Protein AF-A0A1V2T9T1-F1 (afdb_monomer_lite)

Structure (mmCIF, N/CA/C/O backbone):
data_AF-A0A1V2T9T1-F1
#
_entry.id   AF-A0A1V2T9T1-F1
#
loop_
_atom_site.group_PDB
_atom_site.id
_atom_site.type_symbol
_atom_site.label_atom_id
_atom_site.label_alt_id
_atom_site.label_comp_id
_atom_site.label_asym_id
_atom_site.label_entity_id
_atom_site.label_seq_id
_atom_site.pdbx_PDB_ins_code
_atom_site.Cartn_x
_atom_site.Cartn_y
_atom_site.Cartn_z
_atom_site.occupancy
_atom_site.B_iso_or_equiv
_atom_site.auth_seq_id
_atom_site.auth_comp_id
_atom_site.auth_asym_id
_atom_site.auth_atom_id
_atom_site.pdbx_PDB_model_num
ATOM 1 N N . MET A 1 1 ? 7.819 -4.353 4.723 1.00 85.62 1 MET A N 1
ATOM 2 C CA . MET A 1 1 ? 8.877 -4.853 3.808 1.00 85.62 1 MET A CA 1
ATOM 3 C C . MET A 1 1 ? 9.637 -3.662 3.231 1.00 85.62 1 MET A C 1
ATOM 5 O O . MET A 1 1 ? 9.157 -2.545 3.386 1.00 85.62 1 MET A O 1
ATOM 9 N N . THR A 1 2 ? 10.824 -3.853 2.648 1.00 95.94 2 THR A N 1
ATOM 10 C CA . THR A 1 2 ? 11.460 -2.810 1.813 1.00 95.94 2 THR A CA 1
ATOM 11 C C . THR A 1 2 ? 10.810 -2.791 0.428 1.00 95.94 2 THR A C 1
ATOM 13 O O . THR A 1 2 ? 10.180 -3.780 0.053 1.00 95.94 2 THR A O 1
ATOM 16 N N . GLY A 1 3 ? 10.983 -1.709 -0.339 1.00 96.81 3 GLY A N 1
ATOM 17 C CA . GLY A 1 3 ? 10.467 -1.633 -1.713 1.00 96.81 3 GLY A CA 1
ATOM 18 C C . GLY A 1 3 ? 10.992 -2.761 -2.603 1.00 96.81 3 GLY A C 1
ATOM 19 O O . GLY A 1 3 ? 10.217 -3.396 -3.307 1.00 96.81 3 GLY A O 1
ATOM 20 N N . ASP A 1 4 ? 12.278 -3.104 -2.490 1.00 98.06 4 ASP A N 1
ATOM 21 C CA . ASP A 1 4 ? 12.868 -4.205 -3.264 1.00 98.06 4 ASP A CA 1
ATOM 22 C C . ASP A 1 4 ? 12.274 -5.565 -2.900 1.00 98.06 4 ASP A C 1
ATOM 24 O O . ASP A 1 4 ? 12.002 -6.375 -3.780 1.00 98.06 4 ASP A O 1
ATOM 28 N N . ALA A 1 5 ? 12.006 -5.809 -1.613 1.00 97.88 5 ALA A N 1
ATOM 29 C CA . ALA A 1 5 ? 11.354 -7.041 -1.183 1.00 97.88 5 ALA A CA 1
ATOM 30 C C . ALA A 1 5 ? 9.903 -7.126 -1.685 1.00 97.88 5 ALA A C 1
ATOM 32 O O . ALA A 1 5 ? 9.450 -8.209 -2.053 1.00 97.88 5 ALA A O 1
ATOM 33 N N . VAL A 1 6 ? 9.180 -5.998 -1.723 1.00 97.69 6 VAL A N 1
ATOM 34 C CA . VAL A 1 6 ? 7.827 -5.935 -2.304 1.00 97.69 6 VAL A CA 1
ATOM 35 C C . VAL A 1 6 ? 7.880 -6.243 -3.798 1.00 97.69 6 VAL A C 1
ATOM 37 O O . VAL A 1 6 ? 7.194 -7.158 -4.244 1.00 97.69 6 VAL A O 1
ATOM 40 N N . ARG A 1 7 ? 8.755 -5.573 -4.556 1.00 98.38 7 ARG A N 1
ATOM 41 C CA . ARG A 1 7 ? 8.926 -5.823 -5.996 1.00 98.38 7 ARG A CA 1
ATOM 42 C C . ARG A 1 7 ? 9.332 -7.264 -6.291 1.00 98.38 7 ARG A C 1
ATOM 44 O O . ARG A 1 7 ? 8.733 -7.899 -7.149 1.00 98.38 7 ARG A O 1
ATOM 51 N N . ALA A 1 8 ? 10.280 -7.825 -5.542 1.00 98.50 8 ALA A N 1
ATOM 52 C CA . ALA A 1 8 ? 10.676 -9.226 -5.691 1.00 98.50 8 ALA A CA 1
ATOM 53 C C . ALA A 1 8 ? 9.507 -10.192 -5.430 1.00 98.50 8 ALA A C 1
ATOM 55 O O . ALA A 1 8 ? 9.353 -11.191 -6.135 1.00 98.50 8 ALA A O 1
ATOM 56 N N . THR A 1 9 ? 8.654 -9.874 -4.452 1.00 98.25 9 THR A N 1
ATOM 57 C CA . THR A 1 9 ? 7.439 -10.649 -4.170 1.00 98.25 9 THR A CA 1
ATOM 58 C C . THR A 1 9 ? 6.450 -10.554 -5.330 1.00 98.25 9 THR A C 1
ATOM 60 O O . THR A 1 9 ? 5.931 -11.578 -5.765 1.00 98.25 9 THR A O 1
ATOM 63 N N . LEU A 1 10 ? 6.236 -9.365 -5.895 1.00 98.06 10 LEU A N 1
ATOM 64 C CA . LEU A 1 10 ? 5.356 -9.185 -7.053 1.00 98.06 10 LEU A CA 1
ATOM 65 C C . LEU A 1 10 ? 5.890 -9.887 -8.309 1.00 98.06 10 LEU A C 1
ATOM 67 O O . LEU A 1 10 ? 5.118 -10.539 -9.003 1.00 98.06 10 LEU A O 1
ATOM 71 N N . VAL A 1 11 ? 7.206 -9.871 -8.555 1.00 98.31 11 VAL A N 1
ATOM 72 C CA . VAL A 1 11 ? 7.843 -10.668 -9.625 1.00 98.31 11 VAL A CA 1
ATOM 73 C C . VAL A 1 11 ? 7.580 -12.163 -9.440 1.00 98.31 11 VAL A C 1
ATOM 75 O O . VAL A 1 11 ? 7.331 -12.882 -10.410 1.00 98.31 11 VAL A O 1
ATOM 78 N N . PHE A 1 12 ? 7.639 -12.656 -8.203 1.00 97.75 12 PHE A N 1
ATOM 79 C CA . PHE A 1 12 ? 7.305 -14.045 -7.906 1.00 97.75 12 PHE A CA 1
ATOM 80 C C . PHE A 1 12 ? 5.819 -14.336 -8.175 1.00 97.75 12 PHE A C 1
ATOM 82 O O . PHE A 1 12 ? 5.511 -15.304 -8.870 1.00 97.75 12 PHE A O 1
ATOM 89 N N . LEU A 1 13 ? 4.915 -13.476 -7.697 1.00 96.88 13 LEU A N 1
ATOM 90 C CA . LEU A 1 13 ? 3.463 -13.618 -7.863 1.00 96.88 13 LEU A CA 1
ATOM 91 C C . LEU A 1 13 ? 2.987 -13.419 -9.311 1.00 96.88 13 LEU A C 1
ATOM 93 O O . LEU A 1 13 ? 1.959 -13.970 -9.696 1.00 96.88 13 LEU A O 1
ATOM 97 N N . ALA A 1 14 ? 3.738 -12.705 -10.151 1.00 95.19 14 ALA A N 1
ATOM 98 C CA . ALA A 1 14 ? 3.427 -12.528 -11.572 1.00 95.19 14 ALA A CA 1
ATOM 99 C C . ALA A 1 14 ? 3.395 -13.858 -12.356 1.00 95.19 14 ALA A C 1
ATOM 101 O O . ALA A 1 14 ? 2.812 -13.930 -13.444 1.00 95.19 14 ALA A O 1
ATOM 102 N N . LYS A 1 15 ? 3.998 -14.917 -11.795 1.00 94.94 15 LYS A N 1
ATOM 103 C CA . LYS A 1 15 ? 4.003 -16.283 -12.341 1.00 94.94 15 LYS A CA 1
ATOM 104 C C . LYS A 1 15 ? 2.709 -17.055 -12.073 1.00 94.94 15 LYS A C 1
ATOM 106 O O . LYS A 1 15 ? 2.552 -18.147 -12.615 1.00 94.94 15 LYS A O 1
ATOM 111 N N . SER A 1 16 ? 1.808 -16.526 -11.246 1.00 95.44 16 SER A N 1
ATOM 112 C CA . SER A 1 16 ? 0.515 -17.151 -10.971 1.00 95.44 16 SER A CA 1
ATOM 113 C C . SER A 1 16 ? -0.329 -17.278 -12.248 1.00 95.44 16 SER A C 1
ATOM 115 O O . SER A 1 16 ? -0.211 -16.433 -13.145 1.00 95.44 16 SER A O 1
ATOM 117 N N . PRO A 1 17 ? -1.195 -18.306 -12.356 1.00 94.12 17 PRO A N 1
ATOM 118 C CA . PRO A 1 17 ? -2.105 -18.445 -13.486 1.00 94.12 17 PRO A CA 1
ATOM 119 C C . PRO A 1 17 ? -2.991 -17.205 -13.664 1.00 94.12 17 PRO A C 1
ATOM 121 O O . PRO A 1 17 ? -3.367 -16.571 -12.672 1.00 94.12 17 PRO A O 1
ATOM 124 N N . PRO A 1 18 ? -3.376 -16.849 -14.897 1.00 92.75 18 PRO A N 1
ATOM 125 C CA . PRO A 1 18 ? -4.335 -15.777 -15.095 1.00 92.75 18 PRO A CA 1
ATOM 126 C C . PRO A 1 18 ? -5.677 -16.028 -14.406 1.00 92.75 18 PRO A C 1
ATOM 128 O O . PRO A 1 18 ? -6.135 -17.165 -14.332 1.00 92.75 18 PRO A O 1
ATOM 131 N N . GLY A 1 19 ? -6.303 -14.960 -13.912 1.00 92.38 19 GLY A N 1
ATOM 132 C CA . GLY A 1 19 ? -7.479 -15.041 -13.045 1.00 92.38 19 GLY A CA 1
ATOM 133 C C . GLY A 1 19 ? -7.166 -15.321 -11.574 1.00 92.38 19 GLY A C 1
ATOM 134 O O . GLY A 1 19 ? -8.090 -15.437 -10.782 1.00 92.38 19 GLY A O 1
ATOM 135 N N . SER A 1 20 ? -5.887 -15.436 -11.194 1.00 96.50 20 SER A N 1
ATOM 136 C CA . SER A 1 20 ? -5.504 -15.499 -9.779 1.00 96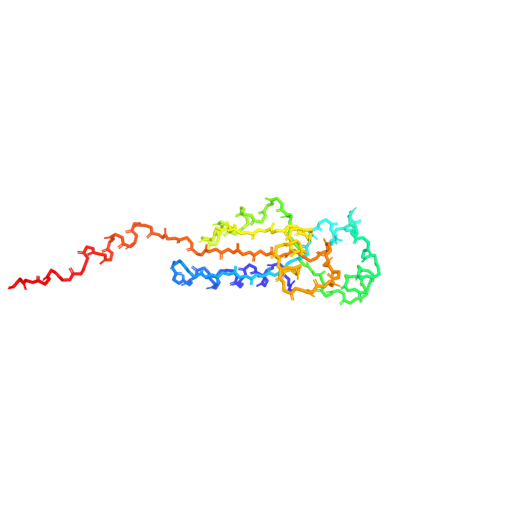.50 20 SER A CA 1
ATOM 137 C C . SER A 1 20 ? -5.725 -14.151 -9.095 1.00 96.50 20 SER A C 1
ATOM 139 O O . SER A 1 20 ? -5.365 -13.112 -9.654 1.00 96.50 20 SER A O 1
ATOM 141 N N . ASP A 1 21 ? -6.228 -14.190 -7.865 1.00 97.50 21 ASP A N 1
ATOM 142 C CA . ASP A 1 21 ? -6.469 -13.010 -7.039 1.00 97.50 21 ASP A CA 1
ATOM 143 C C . ASP A 1 21 ? -5.239 -12.636 -6.196 1.00 97.50 21 ASP A C 1
ATOM 145 O O . ASP A 1 21 ? -4.546 -13.493 -5.640 1.00 97.50 21 ASP A O 1
ATOM 149 N N . LEU A 1 22 ? -4.997 -11.334 -6.060 1.00 97.81 22 LEU A N 1
ATOM 150 C CA . LEU A 1 22 ? -4.065 -10.744 -5.108 1.00 97.81 22 LEU A CA 1
ATOM 151 C C . LEU A 1 22 ? -4.817 -9.733 -4.243 1.00 97.81 22 LEU A C 1
ATOM 153 O O . LEU A 1 22 ? -5.383 -8.769 -4.752 1.00 97.81 22 LEU A O 1
ATOM 157 N N . VAL A 1 23 ? -4.760 -9.921 -2.926 1.00 97.94 23 VAL A N 1
ATOM 158 C CA . VAL A 1 23 ? -5.265 -8.954 -1.948 1.00 97.94 23 VAL A CA 1
ATOM 159 C C . VAL A 1 23 ? -4.138 -8.574 -1.001 1.00 97.94 23 VAL A C 1
ATOM 161 O O . VAL A 1 23 ? -3.459 -9.447 -0.458 1.00 97.94 23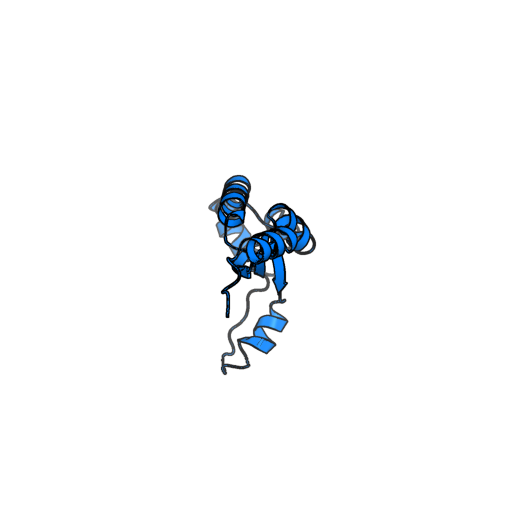 VAL A O 1
ATOM 164 N N . PHE A 1 24 ? -3.927 -7.278 -0.801 1.00 97.62 24 PHE A N 1
ATOM 165 C CA . PHE A 1 24 ? -2.940 -6.771 0.149 1.00 97.62 24 PHE A CA 1
ATOM 166 C C . PHE A 1 24 ? -3.377 -5.437 0.744 1.00 97.62 24 PHE A C 1
ATOM 168 O O . PHE A 1 24 ? -4.257 -4.760 0.213 1.00 97.62 24 PHE A O 1
ATOM 175 N N . THR A 1 25 ? -2.728 -5.055 1.842 1.00 96.81 25 THR A N 1
ATOM 176 C CA . THR A 1 25 ? -2.821 -3.708 2.397 1.00 96.81 25 THR A CA 1
ATOM 177 C C . THR A 1 25 ? -1.500 -2.970 2.239 1.00 96.81 25 THR A C 1
ATOM 179 O O . THR A 1 25 ? -0.422 -3.574 2.270 1.00 96.81 25 THR A O 1
ATOM 182 N N . HIS A 1 26 ? -1.567 -1.655 2.064 1.00 97.38 26 HIS A N 1
ATOM 183 C CA . HIS A 1 26 ? -0.391 -0.797 2.032 1.00 97.38 26 HIS A CA 1
ATOM 184 C C . HIS A 1 26 ? -0.629 0.516 2.783 1.00 97.38 26 HIS A C 1
ATOM 186 O O . HIS A 1 26 ? -1.758 0.885 3.104 1.00 97.38 26 HIS A O 1
ATOM 192 N N . LEU A 1 27 ? 0.470 1.219 3.057 1.00 97.44 27 LEU A N 1
ATOM 193 C CA . LEU A 1 27 ? 0.448 2.584 3.573 1.00 97.44 27 LEU A CA 1
ATOM 194 C C . LEU A 1 27 ? 0.594 3.571 2.404 1.00 97.44 27 LEU A C 1
ATOM 196 O O . LEU A 1 27 ? 1.365 3.275 1.480 1.00 97.44 27 LEU A O 1
ATOM 200 N N . PRO A 1 28 ? -0.087 4.726 2.431 1.00 97.62 28 PRO A N 1
ATOM 201 C CA . PRO A 1 28 ? 0.166 5.825 1.511 1.00 97.62 28 PRO A CA 1
ATOM 202 C C . PRO A 1 28 ? 1.630 6.279 1.564 1.00 97.62 28 PRO A C 1
ATOM 204 O O . PRO A 1 28 ? 2.239 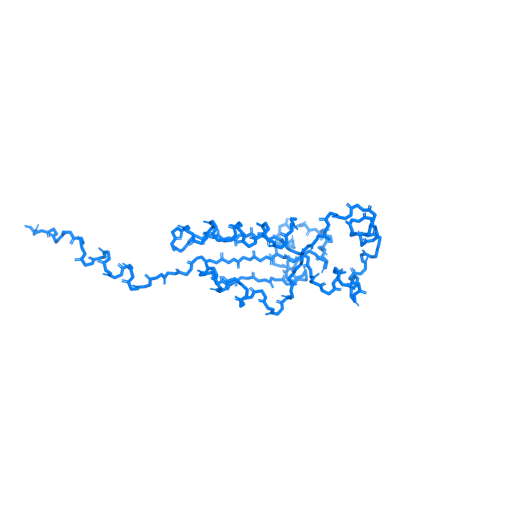6.361 2.637 1.00 97.62 28 PRO A O 1
ATOM 207 N N . GLN A 1 29 ? 2.223 6.560 0.404 1.00 97.88 29 GLN A N 1
ATOM 208 C CA . GLN A 1 29 ? 3.610 7.027 0.338 1.00 97.88 29 GLN A CA 1
ATOM 209 C C . GLN A 1 29 ? 3.780 8.404 1.004 1.00 97.88 29 GLN A C 1
ATOM 211 O O . GLN A 1 29 ? 4.760 8.626 1.714 1.00 97.88 29 GLN A O 1
ATOM 216 N N . ASP A 1 30 ? 2.805 9.301 0.855 1.00 97.81 30 ASP A N 1
ATOM 217 C CA . ASP A 1 30 ? 2.812 10.638 1.459 1.00 97.81 30 ASP A CA 1
ATOM 218 C C . ASP A 1 30 ? 2.784 10.611 3.001 1.00 97.81 30 ASP A C 1
ATOM 220 O O . ASP A 1 30 ? 3.380 11.478 3.645 1.00 97.81 30 ASP A O 1
ATOM 224 N N . PHE A 1 31 ? 2.193 9.577 3.605 1.00 97.94 31 PHE A N 1
ATOM 225 C CA . PHE A 1 31 ? 2.296 9.305 5.036 1.00 97.94 31 PHE A CA 1
ATOM 226 C C . PHE A 1 31 ? 3.720 8.952 5.451 1.00 97.94 31 PHE A C 1
ATOM 228 O O . PHE A 1 31 ? 4.233 9.478 6.441 1.00 97.94 31 PHE A O 1
ATOM 235 N N . LEU A 1 32 ? 4.396 8.086 4.694 1.00 97.38 32 LEU A N 1
ATOM 236 C CA . LEU A 1 32 ? 5.780 7.709 4.992 1.00 97.38 32 LEU A CA 1
ATOM 237 C C . LEU A 1 32 ? 6.777 8.839 4.734 1.00 97.38 32 LEU A C 1
ATOM 239 O O . LEU A 1 32 ? 7.840 8.840 5.361 1.00 97.38 32 LEU A O 1
ATOM 243 N N . ASP A 1 33 ? 6.421 9.778 3.860 1.00 97.06 33 ASP A N 1
ATOM 244 C CA . ASP A 1 33 ? 7.150 11.021 3.611 1.00 97.06 33 ASP A CA 1
ATOM 245 C C . ASP A 1 33 ? 6.879 12.096 4.683 1.00 97.06 33 ASP A C 1
ATOM 247 O O . ASP A 1 33 ? 7.543 13.132 4.693 1.00 97.06 33 ASP A O 1
ATOM 251 N N . GLY A 1 34 ? 5.906 11.878 5.577 1.00 96.81 34 GLY A N 1
ATOM 252 C CA . GLY A 1 34 ? 5.511 12.841 6.607 1.00 96.81 34 GLY A CA 1
ATOM 253 C C . GLY A 1 34 ? 4.731 14.049 6.076 1.00 96.81 34 GLY A C 1
ATOM 254 O O . GLY A 1 34 ? 4.759 15.107 6.701 1.00 96.81 34 GLY A O 1
ATOM 255 N N . LYS A 1 35 ? 4.061 13.912 4.923 1.00 97.69 35 LYS A N 1
ATOM 256 C CA . LYS A 1 35 ? 3.267 14.972 4.276 1.00 97.69 35 LYS A CA 1
ATOM 257 C C . LYS A 1 35 ? 1.799 14.957 4.711 1.00 97.69 35 LYS A C 1
ATOM 259 O O . LYS A 1 35 ? 1.214 16.022 4.879 1.00 97.69 35 LYS A O 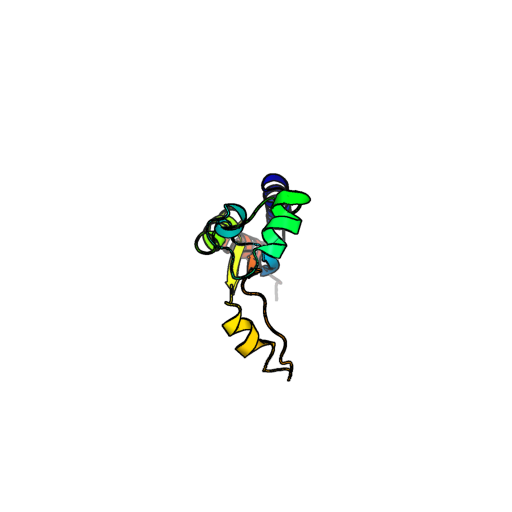1
ATOM 264 N N . ALA A 1 36 ? 1.219 13.773 4.920 1.00 96.94 36 ALA A N 1
ATOM 265 C CA . ALA A 1 36 ? -0.161 13.602 5.378 1.00 96.94 36 ALA A CA 1
ATOM 266 C C . ALA A 1 36 ? -0.243 12.497 6.438 1.00 96.94 36 ALA A C 1
ATOM 268 O O . ALA A 1 36 ? 0.166 11.368 6.194 1.00 96.94 36 ALA A O 1
ATOM 269 N N . PHE A 1 37 ? -0.757 12.805 7.633 1.00 95.94 37 PHE A N 1
ATOM 270 C CA . PHE A 1 37 ? -0.719 11.864 8.761 1.00 95.94 37 PHE A CA 1
ATOM 271 C C . PHE A 1 37 ? -2.001 11.072 8.985 1.00 95.94 37 PHE A C 1
ATOM 273 O O . PHE A 1 37 ? -1.953 10.088 9.717 1.00 95.94 37 PHE A O 1
ATOM 280 N N . TYR A 1 38 ? -3.125 11.472 8.384 1.00 94.69 38 TYR A N 1
ATOM 281 C CA . TYR A 1 38 ? -4.404 10.758 8.511 1.00 94.69 38 TYR A CA 1
ATOM 282 C C . TYR A 1 38 ? -4.797 10.492 9.985 1.00 94.69 38 TYR A C 1
ATOM 284 O O . TYR A 1 38 ? -5.239 9.401 10.341 1.00 94.69 38 TYR A O 1
ATOM 292 N N . GLY A 1 39 ? -4.536 11.459 10.880 1.00 94.62 39 GLY A N 1
ATOM 293 C CA . GLY A 1 39 ? -4.772 11.336 12.329 1.00 94.62 39 GLY A CA 1
ATOM 294 C C . GLY A 1 39 ? -3.918 10.274 13.040 1.00 94.62 39 GLY A C 1
ATOM 295 O O . GLY A 1 39 ? -4.264 9.823 14.131 1.00 94.62 39 GLY A O 1
ATOM 296 N N . SER A 1 40 ? -2.833 9.825 12.403 1.00 95.88 40 SER A N 1
ATOM 297 C CA . SER A 1 40 ? -2.005 8.692 12.823 1.00 95.88 40 SER A CA 1
ATOM 298 C C . SER A 1 40 ? -0.562 9.090 13.167 1.00 95.88 40 SER A C 1
ATOM 300 O O . SER A 1 40 ? 0.370 8.291 13.037 1.00 95.88 40 SER A O 1
ATOM 302 N N . GLU A 1 41 ? -0.347 10.312 13.655 1.00 97.31 41 GLU A N 1
ATOM 303 C CA . GLU A 1 41 ? 0.966 10.864 14.020 1.00 97.31 41 GLU A CA 1
ATOM 304 C C . GLU A 1 41 ? 1.693 9.981 15.044 1.00 97.31 41 GLU A C 1
ATOM 306 O O . GLU A 1 41 ? 2.896 9.731 14.929 1.00 97.31 41 GLU A O 1
ATOM 311 N N . ALA A 1 42 ? 0.964 9.454 16.033 1.00 96.62 42 ALA A N 1
ATOM 312 C CA . ALA A 1 42 ? 1.529 8.549 17.031 1.00 96.62 42 ALA A CA 1
ATOM 313 C C . ALA A 1 42 ? 2.068 7.258 16.391 1.00 96.62 42 ALA A C 1
ATOM 315 O O . ALA A 1 42 ? 3.143 6.780 16.765 1.00 96.62 42 ALA A O 1
ATOM 316 N N . LEU A 1 43 ? 1.360 6.721 15.390 1.00 95.94 43 LEU A N 1
ATOM 317 C CA . LEU A 1 43 ? 1.792 5.540 14.645 1.00 95.94 43 LEU A CA 1
ATOM 318 C C . LEU A 1 43 ? 3.004 5.854 13.764 1.00 95.94 43 LEU A C 1
ATOM 320 O O . LEU A 1 43 ? 3.948 5.064 13.742 1.00 95.94 43 LEU A O 1
ATOM 324 N N . TYR A 1 44 ? 3.033 7.023 13.114 1.00 97.38 44 TYR A N 1
ATOM 325 C CA . TYR A 1 44 ? 4.204 7.494 12.371 1.00 97.38 44 TYR A CA 1
ATOM 326 C C . TYR A 1 44 ? 5.446 7.536 13.275 1.00 97.38 44 TYR A C 1
ATOM 328 O O . TYR A 1 44 ? 6.467 6.903 12.990 1.00 97.38 44 TYR A O 1
ATOM 336 N N . GLN A 1 45 ? 5.348 8.192 14.433 1.00 97.94 45 GLN A N 1
ATOM 337 C CA . GLN A 1 45 ? 6.465 8.280 15.377 1.00 97.94 45 GLN A CA 1
ATOM 338 C C . GLN A 1 45 ? 6.912 6.900 15.879 1.00 97.94 45 GLN A C 1
ATOM 340 O O . GLN A 1 45 ? 8.108 6.606 15.944 1.00 97.94 45 GLN A O 1
ATOM 345 N N . GLN A 1 46 ? 5.965 6.027 16.214 1.00 97.81 46 GLN A N 1
ATOM 346 C CA . GLN A 1 46 ? 6.252 4.693 16.736 1.00 97.81 46 GLN A CA 1
ATOM 347 C C . GLN A 1 46 ? 6.895 3.780 15.678 1.00 97.81 46 GLN A C 1
ATOM 349 O O . GLN A 1 46 ? 7.937 3.172 15.933 1.00 97.81 46 GLN A O 1
ATOM 354 N N . TYR A 1 47 ? 6.273 3.644 14.507 1.00 96.75 47 TYR A N 1
ATOM 355 C CA . TYR A 1 47 ? 6.568 2.570 13.556 1.00 96.75 47 TYR A CA 1
ATOM 356 C C . TYR A 1 47 ? 7.452 3.006 12.389 1.00 96.75 47 TYR A C 1
ATOM 358 O O . TYR A 1 47 ? 8.255 2.193 11.919 1.00 96.75 47 TYR A O 1
ATOM 366 N N . LYS A 1 48 ? 7.365 4.269 11.955 1.00 95.75 48 LYS A N 1
ATOM 367 C CA . LYS A 1 48 ? 8.258 4.831 10.932 1.00 95.75 48 LYS A CA 1
ATOM 368 C C . LYS A 1 48 ? 9.552 5.351 11.555 1.00 95.75 48 LYS A C 1
ATOM 370 O O . LYS A 1 48 ? 10.620 4.907 11.148 1.00 95.75 48 LYS A O 1
ATOM 375 N N . VAL A 1 49 ? 9.466 6.240 12.548 1.00 96.88 49 VAL A N 1
ATOM 376 C CA . VAL A 1 49 ? 10.648 6.935 13.098 1.00 96.88 49 VAL A CA 1
ATOM 377 C C . VAL A 1 49 ? 11.429 6.053 14.070 1.00 96.88 49 VAL A C 1
ATOM 379 O O . VAL A 1 49 ? 12.590 5.744 13.824 1.00 96.88 49 VAL A O 1
ATOM 382 N N . LYS A 1 50 ? 10.804 5.616 15.172 1.00 97.31 50 LYS A N 1
ATOM 383 C CA . LYS A 1 50 ? 11.522 4.902 16.244 1.00 97.31 50 LYS A CA 1
ATOM 384 C C . LYS A 1 50 ? 11.918 3.482 15.857 1.00 97.31 50 LYS A C 1
ATOM 386 O O . LYS A 1 50 ? 13.017 3.044 16.179 1.00 97.31 50 LYS A O 1
ATOM 391 N N . ARG A 1 51 ? 11.007 2.739 15.219 1.00 96.69 51 ARG A N 1
ATOM 392 C CA . ARG A 1 51 ? 11.222 1.318 14.901 1.00 96.69 51 ARG A CA 1
ATOM 393 C C . ARG A 1 51 ? 11.708 1.062 13.473 1.00 96.69 51 ARG A C 1
ATOM 395 O O . ARG A 1 51 ? 12.179 -0.038 13.207 1.00 96.69 51 ARG A O 1
ATOM 402 N N . GLY A 1 52 ? 11.561 2.018 12.551 1.00 94.25 52 GLY A N 1
ATOM 403 C CA . GLY A 1 52 ? 11.974 1.844 11.152 1.00 94.25 52 GLY A CA 1
ATOM 404 C C . GLY A 1 52 ? 11.290 0.675 10.428 1.00 94.25 52 GLY A C 1
ATOM 405 O O . GLY A 1 52 ? 11.866 0.094 9.509 1.00 94.25 52 GLY A O 1
ATOM 406 N N . LEU A 1 53 ? 10.084 0.281 10.851 1.00 95.56 53 LEU A N 1
ATOM 407 C CA . LEU A 1 53 ? 9.383 -0.895 10.323 1.00 95.56 53 LEU A CA 1
ATOM 408 C C . LEU A 1 53 ? 8.661 -0.585 9.012 1.00 95.56 53 LEU A C 1
ATOM 410 O O . LEU A 1 53 ? 8.720 -1.377 8.061 1.00 95.56 53 LEU A O 1
ATOM 414 N N . TRP A 1 54 ? 8.017 0.579 8.954 1.00 96.44 54 TRP A N 1
ATOM 415 C CA . TRP A 1 54 ? 7.294 1.061 7.783 1.00 96.44 54 TRP A CA 1
ATOM 416 C C . TRP A 1 54 ? 8.250 1.748 6.812 1.00 96.44 54 TRP A C 1
ATOM 418 O O . TRP A 1 54 ? 8.671 2.888 6.997 1.00 96.44 54 TRP A O 1
ATOM 428 N N . ARG A 1 55 ? 8.666 0.991 5.797 1.00 96.31 55 ARG A N 1
ATOM 429 C CA . ARG A 1 55 ? 9.789 1.348 4.917 1.00 96.31 55 ARG A CA 1
ATOM 430 C C . ARG A 1 55 ? 9.384 1.631 3.477 1.00 96.31 55 ARG A C 1
ATOM 432 O O . ARG A 1 55 ? 10.182 2.210 2.754 1.00 96.31 55 ARG A O 1
ATOM 439 N N . PHE A 1 56 ? 8.193 1.214 3.072 1.00 97.50 56 PHE A N 1
ATOM 440 C CA . PHE A 1 56 ? 7.708 1.346 1.707 1.00 97.50 56 PHE A CA 1
ATOM 441 C C . PHE A 1 56 ? 6.196 1.546 1.719 1.00 97.50 56 PHE A C 1
ATOM 443 O O . PHE A 1 56 ? 5.505 0.865 2.483 1.00 97.50 56 PHE A O 1
ATOM 450 N N . GLY A 1 57 ? 5.732 2.489 0.908 1.00 97.38 57 GLY A N 1
ATOM 451 C CA . GLY A 1 57 ? 4.333 2.818 0.686 1.00 97.38 57 GLY A CA 1
ATOM 452 C C . GLY A 1 57 ? 4.085 2.942 -0.812 1.00 97.38 57 GLY A C 1
ATOM 453 O O . GLY A 1 57 ? 5.013 2.818 -1.611 1.00 97.38 57 GLY A O 1
ATOM 454 N N . LEU A 1 58 ? 2.829 3.146 -1.180 1.00 98.06 58 LEU A N 1
ATOM 455 C CA . LEU A 1 58 ? 2.428 3.378 -2.564 1.00 98.06 58 LEU A CA 1
ATOM 456 C C . LEU A 1 58 ? 1.645 4.681 -2.632 1.00 98.06 58 LEU A C 1
ATOM 458 O O . LEU A 1 58 ? 0.893 5.001 -1.707 1.00 98.06 58 LEU A O 1
ATOM 462 N N . ASP A 1 59 ? 1.840 5.431 -3.710 1.00 97.50 59 ASP A N 1
ATOM 463 C CA . ASP A 1 59 ? 0.924 6.509 -4.051 1.00 97.50 59 ASP A CA 1
ATOM 464 C C . ASP A 1 59 ? -0.412 5.891 -4.469 1.00 97.50 59 ASP A C 1
ATOM 466 O O . ASP A 1 59 ? -0.445 4.939 -5.248 1.00 97.50 59 ASP A O 1
ATOM 470 N N . LEU A 1 60 ? -1.508 6.404 -3.910 1.00 95.31 60 LEU A N 1
ATOM 471 C CA . LEU A 1 60 ? -2.839 5.834 -4.098 1.00 95.31 60 LEU A CA 1
ATOM 472 C C . LEU A 1 60 ? -3.308 5.883 -5.552 1.00 95.31 60 LEU A C 1
ATOM 474 O O . LEU A 1 60 ? -4.063 5.005 -5.962 1.00 95.31 60 LEU A O 1
ATOM 478 N N . ILE A 1 61 ? -2.863 6.889 -6.306 1.00 97.25 61 ILE A N 1
ATOM 479 C CA . ILE A 1 61 ? -3.210 7.091 -7.712 1.00 97.25 61 ILE A CA 1
ATOM 480 C C . ILE A 1 61 ? -2.347 6.191 -8.600 1.00 97.25 61 ILE A C 1
ATOM 482 O O . ILE A 1 61 ? -2.834 5.692 -9.610 1.00 97.25 61 ILE A O 1
ATOM 486 N N . GLU A 1 62 ? -1.095 5.937 -8.210 1.00 97.81 62 GLU A N 1
ATOM 487 C CA . GLU A 1 62 ? -0.144 5.149 -9.005 1.00 97.81 62 GLU A CA 1
ATOM 488 C C . GLU A 1 62 ? -0.237 3.629 -8.769 1.00 97.81 62 GLU A C 1
ATOM 490 O O . GLU A 1 62 ? 0.387 2.864 -9.505 1.00 97.81 62 GLU A O 1
ATOM 495 N N . VAL A 1 63 ? -1.017 3.150 -7.783 1.00 98.12 63 VAL A N 1
ATOM 496 C CA . VAL A 1 63 ? -1.189 1.702 -7.515 1.00 98.12 63 VAL A CA 1
ATOM 497 C C . VAL A 1 63 ? -1.540 0.894 -8.775 1.00 98.12 63 VAL A C 1
ATOM 499 O O . VAL A 1 63 ? -0.919 -0.156 -8.976 1.00 98.12 63 VAL A O 1
ATOM 502 N N . PRO A 1 64 ? -2.495 1.313 -9.634 1.00 97.75 64 PRO A N 1
ATOM 503 C CA . PRO A 1 64 ? -2.839 0.552 -10.831 1.00 97.75 64 PRO A CA 1
ATOM 504 C C . PRO A 1 64 ? -1.661 0.398 -11.794 1.00 97.75 64 PRO A C 1
ATOM 506 O O . PRO A 1 64 ? -1.403 -0.715 -12.253 1.00 97.75 64 PRO A O 1
ATOM 509 N N . ASP A 1 65 ? -0.922 1.479 -12.047 1.00 98.06 65 ASP A N 1
ATOM 510 C CA . ASP A 1 65 ? 0.226 1.473 -12.957 1.00 98.06 65 ASP A CA 1
ATOM 511 C C . ASP A 1 65 ? 1.373 0.639 -12.381 1.00 98.06 65 ASP A C 1
ATOM 513 O O . ASP A 1 65 ? 1.939 -0.209 -13.073 1.00 98.06 65 ASP A O 1
ATOM 517 N N . PHE A 1 66 ? 1.638 0.783 -11.080 1.00 98.12 66 PHE A N 1
ATOM 518 C CA . PHE A 1 66 ? 2.628 -0.025 -10.376 1.00 98.12 66 PHE A CA 1
ATOM 519 C C . PHE A 1 66 ? 2.328 -1.527 -10.479 1.00 98.12 66 PHE A C 1
ATOM 521 O O . PHE A 1 66 ? 3.233 -2.325 -10.712 1.00 98.12 66 PHE A O 1
ATOM 528 N N . LEU A 1 67 ? 1.066 -1.945 -10.328 1.00 98.12 67 LEU A N 1
ATOM 529 C CA . LEU A 1 67 ? 0.681 -3.357 -10.450 1.00 98.12 67 LEU A CA 1
ATOM 530 C C . LEU A 1 67 ? 0.641 -3.851 -11.905 1.00 98.12 67 LEU A C 1
ATOM 532 O O . LEU A 1 67 ? 0.889 -5.039 -12.151 1.00 98.12 67 LEU A O 1
ATOM 536 N N . ALA A 1 68 ? 0.382 -2.964 -12.869 1.00 97.56 68 ALA A N 1
ATOM 537 C CA . ALA A 1 68 ? 0.371 -3.300 -14.290 1.00 97.56 68 ALA A CA 1
ATOM 538 C C . ALA A 1 68 ? 1.741 -3.800 -14.779 1.00 97.56 68 ALA A C 1
ATOM 540 O O . ALA A 1 68 ? 1.792 -4.728 -15.592 1.00 97.56 68 ALA A O 1
ATOM 541 N N . GLU A 1 69 ? 2.843 -3.290 -14.214 1.00 97.50 69 GLU A N 1
ATOM 542 C CA . GLU A 1 69 ? 4.209 -3.779 -14.475 1.00 97.50 69 GLU A CA 1
ATOM 543 C C . GLU A 1 69 ? 4.379 -5.284 -14.189 1.00 97.50 69 GLU A C 1
ATOM 545 O O . GLU A 1 69 ? 5.220 -5.951 -14.794 1.00 97.50 69 GLU A O 1
ATOM 550 N N . TYR A 1 70 ? 3.549 -5.843 -13.302 1.00 97.12 70 TYR A N 1
ATOM 551 C CA . TYR A 1 70 ? 3.573 -7.252 -12.896 1.00 97.12 70 TYR A CA 1
ATOM 552 C C . TYR A 1 70 ? 2.438 -8.076 -13.526 1.00 97.12 70 TYR A C 1
ATOM 554 O O . TYR A 1 70 ? 2.185 -9.215 -13.124 1.00 97.12 70 TYR A O 1
ATOM 562 N N . GLY A 1 71 ? 1.744 -7.526 -14.529 1.00 96.62 71 GLY A N 1
ATOM 563 C CA . GLY A 1 71 ? 0.645 -8.199 -15.223 1.00 96.62 71 GLY A CA 1
ATOM 564 C C . GLY A 1 71 ? -0.613 -8.358 -14.366 1.00 96.62 71 GLY A C 1
ATOM 565 O O . GLY A 1 71 ? -1.383 -9.306 -14.572 1.00 96.62 71 GLY A O 1
ATOM 566 N N . MET A 1 72 ? -0.813 -7.467 -13.397 1.00 97.12 72 MET A N 1
ATOM 567 C CA . MET A 1 72 ? -1.986 -7.430 -12.527 1.00 97.12 72 MET A CA 1
ATOM 568 C C . MET A 1 72 ? -2.837 -6.198 -12.826 1.00 97.12 72 MET A C 1
ATOM 570 O O . MET A 1 72 ? -2.329 -5.156 -13.226 1.00 97.12 72 MET A O 1
ATOM 574 N N . ARG A 1 73 ? -4.147 -6.323 -12.627 1.00 97.62 73 ARG A N 1
ATOM 575 C CA . ARG A 1 73 ? -5.119 -5.241 -12.793 1.00 97.62 73 ARG A CA 1
ATOM 576 C C . ARG A 1 73 ? -5.850 -5.030 -11.477 1.00 97.62 73 ARG A C 1
ATOM 578 O O . ARG A 1 73 ? -6.408 -5.986 -10.944 1.00 97.62 73 ARG A O 1
ATOM 585 N N . VAL A 1 74 ? -5.882 -3.794 -10.983 1.00 98.12 74 VAL A N 1
ATOM 586 C CA . VAL A 1 74 ? -6.697 -3.434 -9.813 1.00 98.12 74 VAL A CA 1
ATOM 587 C C . VAL A 1 74 ? -8.176 -3.638 -10.147 1.00 98.12 74 VAL A C 1
ATOM 589 O O . VAL A 1 74 ? -8.661 -3.199 -11.193 1.00 98.12 74 VAL A O 1
ATOM 592 N N . VAL A 1 75 ? -8.876 -4.344 -9.266 1.00 98.12 75 VAL A N 1
ATOM 593 C CA . VAL A 1 75 ? -10.321 -4.574 -9.321 1.00 98.12 75 VAL A CA 1
ATOM 594 C C . VAL A 1 75 ? -11.026 -3.644 -8.341 1.00 98.12 75 VAL A C 1
ATOM 596 O O . VAL A 1 75 ? -11.969 -2.965 -8.733 1.00 98.12 75 VAL A O 1
ATOM 599 N N . GLU A 1 76 ? -10.537 -3.556 -7.101 1.00 97.44 76 GLU A N 1
ATOM 600 C CA . GLU A 1 76 ? -11.060 -2.632 -6.092 1.00 97.44 76 GLU A CA 1
ATOM 601 C C . GLU A 1 76 ? -9.939 -2.032 -5.237 1.00 97.44 76 GLU A C 1
ATOM 603 O O . GLU A 1 76 ? -8.994 -2.719 -4.849 1.00 97.44 76 GLU A O 1
ATOM 608 N N . GLN A 1 77 ? -10.089 -0.752 -4.898 1.00 97.31 77 GLN A N 1
ATOM 609 C CA . GLN A 1 77 ? -9.293 -0.043 -3.895 1.00 97.31 77 GLN A CA 1
ATOM 610 C C . GLN A 1 77 ? -10.229 0.915 -3.136 1.00 97.31 77 GLN A C 1
ATOM 612 O O . GLN A 1 77 ? -10.267 2.111 -3.430 1.00 97.31 77 GLN A O 1
ATOM 617 N N . PRO A 1 78 ? -11.090 0.383 -2.247 1.00 96.38 78 PRO A N 1
ATOM 618 C CA . PRO A 1 78 ? -12.123 1.174 -1.597 1.00 96.38 78 PRO A CA 1
ATOM 619 C C . PRO A 1 78 ? -11.535 2.101 -0.531 1.00 96.38 78 PRO A C 1
ATOM 621 O O . PRO A 1 78 ? -10.608 1.743 0.196 1.00 96.38 78 PRO A O 1
ATOM 624 N N . THR A 1 79 ? -12.149 3.270 -0.388 1.00 94.75 79 THR A N 1
ATOM 625 C CA . THR A 1 79 ? -11.917 4.174 0.747 1.00 94.75 79 THR A CA 1
ATOM 626 C C . THR A 1 79 ? -12.386 3.542 2.063 1.00 94.75 79 THR A C 1
ATOM 628 O O . THR A 1 79 ? -13.241 2.649 2.073 1.00 94.75 79 THR A O 1
ATOM 631 N N . ALA A 1 80 ? -11.906 4.043 3.204 1.00 92.38 80 ALA A N 1
ATOM 632 C CA . ALA A 1 80 ? -12.364 3.580 4.517 1.00 92.38 80 ALA A CA 1
ATOM 633 C C . ALA A 1 80 ? -13.889 3.726 4.694 1.00 92.38 80 ALA A C 1
ATOM 635 O O . ALA A 1 80 ? -14.547 2.833 5.239 1.00 92.38 80 ALA A O 1
ATOM 636 N N . GLN A 1 81 ? -14.477 4.803 4.159 1.00 91.88 81 GLN A N 1
ATOM 637 C CA . GLN A 1 81 ? -15.925 5.014 4.164 1.00 91.88 81 GLN A CA 1
ATOM 638 C C . GLN A 1 81 ? -16.674 3.956 3.340 1.00 91.88 81 GLN A C 1
ATOM 640 O O . GLN A 1 81 ? -17.715 3.449 3.775 1.00 91.88 81 GLN A O 1
ATOM 645 N N . GLU A 1 82 ? -16.160 3.595 2.162 1.00 93.81 82 GLU A N 1
ATOM 646 C CA . GLU A 1 82 ? -16.737 2.522 1.349 1.00 93.81 82 GLU A CA 1
ATOM 647 C C . GLU A 1 82 ? -16.609 1.165 2.040 1.00 93.81 82 GLU A C 1
ATOM 649 O O . GLU A 1 82 ? -17.577 0.404 2.033 1.00 93.81 82 GLU A O 1
ATOM 654 N N . ILE A 1 83 ? -15.479 0.886 2.703 1.00 91.94 83 ILE A N 1
ATOM 655 C CA . ILE A 1 83 ? -15.305 -0.336 3.500 1.00 91.94 83 ILE A CA 1
ATOM 656 C C . ILE A 1 83 ? -16.333 -0.393 4.631 1.00 91.94 83 ILE A C 1
ATOM 658 O O . ILE A 1 83 ? -17.026 -1.401 4.794 1.00 91.94 83 ILE A O 1
ATOM 662 N N . SER A 1 84 ? -16.470 0.696 5.390 1.00 90.69 84 SER A N 1
ATOM 663 C CA . SER A 1 84 ? -17.436 0.798 6.486 1.00 90.69 84 SER A CA 1
ATOM 664 C C . SER A 1 84 ? -18.864 0.533 5.995 1.00 90.69 84 SER A C 1
ATOM 666 O O . SER A 1 84 ? -19.587 -0.302 6.544 1.00 90.69 84 SER A O 1
ATOM 668 N N . THR A 1 85 ? -19.242 1.166 4.883 1.00 90.38 85 THR A N 1
ATOM 669 C CA . THR A 1 85 ? -20.601 1.091 4.334 1.00 90.38 85 THR A CA 1
ATOM 670 C C . THR A 1 85 ? -20.909 -0.275 3.714 1.00 90.38 85 THR A C 1
ATOM 672 O O . THR A 1 85 ? -21.965 -0.847 3.977 1.00 90.38 85 THR A O 1
ATOM 675 N N . ARG A 1 86 ? -20.008 -0.808 2.879 1.00 90.38 86 ARG A N 1
ATOM 676 C CA . ARG A 1 86 ? -20.260 -2.027 2.091 1.00 90.38 86 ARG A CA 1
ATOM 677 C C . ARG A 1 86 ? -20.005 -3.301 2.891 1.00 90.38 86 ARG A C 1
ATOM 679 O O . ARG A 1 86 ? -20.747 -4.271 2.739 1.00 90.38 86 ARG A O 1
ATOM 686 N N . TYR A 1 87 ? -18.986 -3.301 3.750 1.00 86.81 87 TYR A N 1
ATOM 687 C CA . TYR A 1 87 ? -18.461 -4.528 4.354 1.00 86.81 87 TYR A CA 1
ATOM 688 C C . TYR A 1 87 ? -18.632 -4.612 5.875 1.00 86.81 87 TYR A C 1
ATOM 690 O O . TYR A 1 87 ? -18.725 -5.722 6.390 1.00 86.81 87 TYR A O 1
ATOM 698 N N . MET A 1 88 ? -18.691 -3.492 6.611 1.00 86.75 88 MET A N 1
ATOM 699 C CA . MET A 1 88 ? -18.869 -3.519 8.077 1.00 86.75 88 MET A CA 1
ATOM 700 C C . MET A 1 88 ? -20.340 -3.416 8.487 1.00 86.75 88 MET A C 1
ATOM 702 O O . MET A 1 88 ? -20.845 -4.274 9.218 1.00 86.75 88 MET A O 1
ATOM 706 N N . ALA A 1 89 ? -21.048 -2.410 7.970 1.00 83.75 89 ALA A N 1
ATOM 707 C CA . ALA A 1 89 ? -22.458 -2.197 8.281 1.00 83.75 89 ALA A CA 1
ATOM 708 C C . ALA A 1 89 ? -23.333 -3.385 7.844 1.00 83.75 89 ALA A C 1
ATOM 710 O O . ALA A 1 89 ? -24.245 -3.782 8.569 1.00 83.75 89 ALA A O 1
ATOM 711 N N . SER A 1 90 ? -23.009 -4.007 6.705 1.00 77.62 90 SER A N 1
ATOM 712 C CA . SER A 1 90 ? -23.738 -5.161 6.157 1.00 77.62 90 SER A CA 1
ATOM 713 C C . SER A 1 90 ? -23.693 -6.407 7.049 1.00 77.62 90 SER A C 1
ATOM 715 O O . SER A 1 90 ? -24.600 -7.233 6.981 1.00 77.62 90 SER A O 1
ATOM 717 N N . VAL A 1 91 ? -22.693 -6.525 7.929 1.00 86.06 91 VAL A N 1
ATOM 718 C CA . VAL A 1 91 ? -22.552 -7.632 8.893 1.00 86.06 91 VAL A CA 1
ATOM 719 C C . VAL A 1 91 ? -22.875 -7.214 10.333 1.00 86.06 91 VAL A C 1
ATOM 721 O O . VAL A 1 91 ? -22.523 -7.917 11.281 1.00 86.06 91 VAL A O 1
ATOM 724 N N . GLY A 1 92 ? -23.518 -6.054 10.517 1.00 85.94 92 GLY A N 1
ATOM 725 C CA . GLY A 1 92 ? -23.897 -5.532 11.832 1.00 85.94 92 GLY A CA 1
ATOM 726 C C . GLY A 1 92 ? -22.711 -5.111 12.705 1.00 85.94 92 GLY A C 1
ATOM 727 O O . GLY A 1 92 ? -22.853 -5.019 13.924 1.00 85.94 92 GLY A O 1
ATOM 728 N N . ARG A 1 93 ? -21.531 -4.874 12.112 1.00 82.25 93 ARG A N 1
ATOM 729 C CA . ARG A 1 93 ? -20.352 -4.383 12.834 1.00 82.25 93 ARG A CA 1
ATOM 730 C C . ARG A 1 93 ? -20.226 -2.875 12.675 1.00 82.25 93 ARG A C 1
ATOM 732 O O . ARG A 1 93 ? -20.218 -2.358 11.565 1.00 82.25 93 ARG A O 1
ATOM 739 N N . ASN A 1 94 ? -20.054 -2.190 13.800 1.00 79.50 94 ASN A N 1
ATOM 740 C CA . ASN A 1 94 ? -19.761 -0.761 13.850 1.00 79.50 94 ASN A CA 1
ATOM 741 C C . ASN A 1 94 ? -18.363 -0.547 14.446 1.00 79.50 94 ASN A C 1
ATOM 743 O O . ASN A 1 94 ? -18.221 -0.127 15.594 1.00 79.50 94 ASN A O 1
ATOM 747 N N . LEU A 1 95 ? -17.336 -0.954 13.697 1.00 82.25 95 LEU A N 1
ATOM 748 C CA . LEU A 1 95 ? -15.936 -0.753 14.067 1.00 82.25 95 LEU A CA 1
ATOM 749 C C . LEU A 1 95 ? -15.359 0.400 13.240 1.00 82.25 95 LEU A C 1
ATOM 751 O O . LEU A 1 95 ? -15.647 0.470 12.043 1.00 82.25 95 LEU A O 1
ATOM 755 N N . PRO A 1 96 ? -14.539 1.282 13.840 1.00 83.56 96 PRO A N 1
ATOM 756 C CA . PRO A 1 96 ? -13.841 2.305 13.079 1.00 83.56 96 PRO A CA 1
ATOM 757 C C . PRO A 1 96 ? -12.904 1.640 12.065 1.00 83.56 96 PRO A C 1
ATOM 759 O O . PRO A 1 96 ? -12.148 0.729 12.409 1.00 83.56 96 PRO A O 1
ATOM 762 N N . VAL A 1 97 ? -12.966 2.102 10.817 1.00 89.81 97 VAL A N 1
ATOM 763 C CA . VAL A 1 97 ? -12.052 1.687 9.750 1.00 89.81 97 VAL A CA 1
ATOM 764 C C . VAL A 1 97 ? -10.901 2.686 9.700 1.00 89.81 97 VAL A C 1
ATOM 766 O O . VAL A 1 97 ? -11.114 3.890 9.816 1.00 89.81 97 VAL A O 1
ATOM 769 N N . SER A 1 98 ? -9.677 2.181 9.576 1.00 90.62 98 SER A N 1
ATOM 770 C CA . SER A 1 98 ? -8.481 3.016 9.464 1.00 90.62 98 SER A CA 1
ATOM 771 C C . SER A 1 98 ? -8.469 3.773 8.133 1.00 90.62 98 SER A C 1
ATOM 773 O O . SER A 1 98 ? -8.613 3.153 7.086 1.00 90.62 98 SER A O 1
ATOM 775 N N . GLU A 1 99 ? -8.225 5.085 8.172 1.00 93.12 99 GLU A N 1
ATOM 776 C CA . GLU A 1 99 ? -7.950 5.912 6.979 1.00 93.12 99 GLU A CA 1
ATOM 777 C C . GLU A 1 99 ? -6.496 5.761 6.485 1.00 93.12 99 GLU A C 1
ATOM 779 O O . GLU A 1 99 ? -6.142 6.211 5.395 1.00 93.12 99 GLU A O 1
ATOM 784 N N . LEU A 1 100 ? -5.629 5.145 7.300 1.00 95.50 100 LEU A N 1
ATOM 785 C CA . LEU A 1 100 ? -4.200 5.010 7.021 1.00 95.50 100 LEU A CA 1
ATOM 786 C C . LEU A 1 100 ? -3.866 3.757 6.200 1.00 95.50 100 LEU A C 1
ATOM 788 O O . LEU A 1 100 ? -2.910 3.768 5.431 1.00 95.50 100 LEU A O 1
ATOM 792 N N . GLU A 1 101 ? -4.596 2.658 6.386 1.00 94.06 101 GLU A N 1
ATOM 793 C CA . GLU A 1 101 ? -4.294 1.386 5.720 1.00 94.06 101 GLU A CA 1
ATOM 794 C C . GLU A 1 101 ? -5.238 1.163 4.543 1.00 94.06 101 GLU A C 1
ATOM 796 O O . GLU A 1 101 ? -6.443 0.990 4.718 1.00 94.06 101 GLU A O 1
ATOM 801 N N . TRP A 1 102 ? -4.675 1.126 3.338 1.00 97.00 102 TRP A N 1
ATOM 802 C CA . TRP A 1 102 ? -5.437 0.966 2.106 1.00 97.00 102 TRP A CA 1
ATOM 803 C C . TRP A 1 102 ? -5.414 -0.477 1.642 1.00 97.00 102 TRP A C 1
ATOM 805 O O . TRP A 1 102 ? -4.347 -1.075 1.517 1.00 97.00 102 TRP A O 1
ATOM 815 N N . SER A 1 103 ? -6.600 -1.030 1.392 1.00 97.00 103 SER A N 1
ATOM 816 C CA . SER A 1 103 ? -6.771 -2.384 0.867 1.00 97.00 103 SER A CA 1
ATOM 817 C C . SER A 1 103 ? -6.883 -2.347 -0.651 1.00 97.00 103 SER A C 1
ATOM 819 O O . SER A 1 103 ? -7.630 -1.538 -1.195 1.00 97.00 103 SER A O 1
ATOM 821 N N . VAL A 1 104 ? -6.172 -3.248 -1.321 1.00 98.31 104 VAL A N 1
ATOM 822 C CA . VAL A 1 104 ? -6.208 -3.407 -2.776 1.00 98.31 104 VAL A CA 1
ATOM 823 C C . VAL A 1 104 ? -6.581 -4.844 -3.095 1.00 98.31 104 VAL A C 1
ATOM 825 O O . VAL A 1 104 ? -5.960 -5.779 -2.587 1.00 98.31 104 VAL A O 1
ATOM 828 N N . TYR A 1 105 ? -7.575 -5.004 -3.960 1.00 98.31 105 TYR A N 1
ATOM 829 C CA . TYR A 1 105 ? -7.892 -6.248 -4.642 1.00 98.31 105 TYR A CA 1
ATOM 830 C C . TYR A 1 105 ? -7.483 -6.122 -6.112 1.00 98.31 105 TYR A C 1
ATOM 832 O O . TYR A 1 105 ? -7.925 -5.208 -6.810 1.00 98.31 105 TYR A O 1
ATOM 840 N N . ALA A 1 106 ? -6.637 -7.033 -6.582 1.00 98.38 106 ALA A N 1
ATOM 841 C CA . ALA A 1 106 ? -6.166 -7.110 -7.955 1.00 98.38 106 ALA A CA 1
ATOM 842 C C . ALA A 1 106 ? -6.279 -8.536 -8.510 1.00 98.38 106 ALA A C 1
ATOM 844 O O . ALA A 1 106 ? -6.247 -9.516 -7.771 1.00 98.38 106 ALA A O 1
ATOM 845 N N . GLU A 1 107 ? -6.357 -8.647 -9.831 1.00 97.88 107 GLU A N 1
ATOM 846 C CA . GLU A 1 107 ? -6.445 -9.916 -10.556 1.00 97.88 107 GLU A CA 1
ATOM 847 C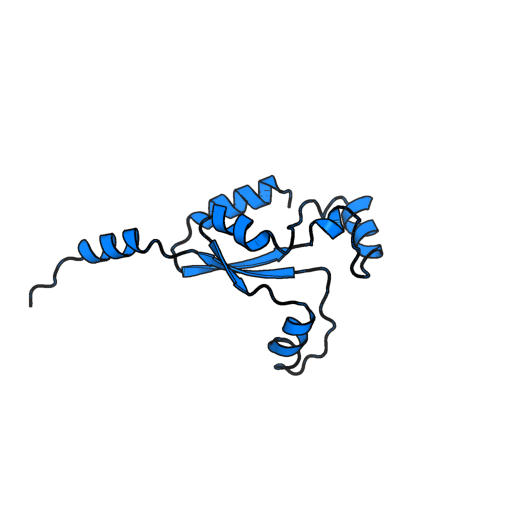 C . GLU A 1 107 ? -5.281 -10.037 -11.548 1.00 97.88 107 GLU A C 1
ATOM 849 O O . GLU A 1 107 ? -4.900 -9.068 -12.219 1.00 97.88 107 GLU A O 1
ATOM 854 N N . ARG A 1 108 ? -4.726 -11.243 -11.696 1.00 96.94 108 ARG A N 1
ATOM 855 C CA . ARG A 1 108 ? -3.747 -11.555 -12.742 1.00 96.94 108 ARG A CA 1
ATOM 856 C C . ARG A 1 108 ? -4.413 -11.512 -14.122 1.00 96.94 108 ARG A C 1
ATOM 858 O O . ARG A 1 108 ? -5.292 -12.318 -14.422 1.00 96.94 108 ARG A O 1
ATOM 865 N N . ILE A 1 109 ? -3.936 -10.624 -14.996 1.00 93.81 109 ILE A N 1
ATOM 866 C CA . ILE A 1 109 ? -4.502 -10.413 -16.337 1.00 93.81 109 ILE A CA 1
ATOM 867 C C . ILE A 1 109 ? -4.441 -11.696 -17.177 1.00 93.81 109 ILE A C 1
ATOM 869 O O . ILE A 1 109 ? -3.380 -12.311 -17.327 1.00 93.81 109 ILE A O 1
ATOM 873 N N . ARG A 1 110 ? -5.576 -12.055 -17.789 1.00 81.75 110 ARG A N 1
ATOM 874 C CA . ARG A 1 110 ? -5.666 -13.095 -18.822 1.00 81.75 110 ARG A CA 1
ATOM 875 C C . ARG A 1 110 ? -4.854 -12.707 -20.040 1.00 81.75 110 ARG A C 1
ATOM 877 O O . ARG A 1 110 ? -5.203 -11.788 -20.776 1.00 81.75 110 ARG A O 1
ATOM 884 N N . ASP A 1 111 ? -3.790 -13.463 -20.271 1.00 69.75 111 ASP A N 1
ATOM 885 C CA . ASP A 1 111 ? -3.105 -13.460 -21.552 1.00 69.75 111 ASP A CA 1
ATOM 886 C C . ASP A 1 111 ? -4.011 -14.166 -22.570 1.00 69.75 111 ASP A C 1
ATOM 888 O O . ASP A 1 111 ? -3.999 -15.389 -22.732 1.00 69.75 111 ASP A O 1
ATOM 892 N N . THR A 1 112 ? -4.893 -13.379 -23.185 1.00 62.81 112 THR A N 1
ATOM 893 C CA . THR A 1 112 ? -5.956 -13.879 -24.069 1.00 62.81 112 THR A CA 1
ATOM 894 C C . THR A 1 112 ? -5.358 -14.609 -25.276 1.00 62.81 112 THR A C 1
ATOM 896 O O . THR A 1 112 ? -5.940 -15.574 -25.765 1.00 62.81 112 THR A O 1
ATOM 899 N N . GLN A 1 113 ? -4.140 -14.244 -25.690 1.00 59.34 113 GLN A N 1
ATOM 900 C CA . GLN A 1 113 ? -3.435 -14.906 -26.783 1.00 59.34 113 GLN A CA 1
ATOM 901 C C . GLN A 1 113 ? -2.873 -16.274 -26.374 1.00 59.34 113 GLN A C 1
ATOM 903 O O . GLN A 1 113 ? -2.985 -17.235 -27.137 1.00 59.34 113 GLN A O 1
ATOM 908 N N . ARG A 1 114 ? -2.315 -16.398 -25.161 1.00 63.50 114 ARG A N 1
ATOM 909 C CA . ARG A 1 114 ? -1.885 -17.694 -24.610 1.00 63.50 114 ARG A CA 1
ATOM 910 C C . ARG A 1 114 ? -3.074 -18.644 -24.446 1.00 63.50 114 ARG A C 1
ATOM 912 O O . ARG A 1 114 ? -2.985 -19.788 -24.879 1.00 63.50 114 ARG A O 1
ATOM 919 N N . HIS A 1 115 ? -4.194 -18.155 -23.916 1.00 60.16 115 HIS A N 1
ATOM 920 C CA . HIS A 1 115 ? -5.398 -18.965 -23.721 1.00 60.16 115 HIS A CA 1
ATOM 921 C C . HIS A 1 115 ? -5.985 -19.475 -25.049 1.00 60.16 115 HIS A C 1
ATOM 923 O O . HIS A 1 115 ? -6.326 -20.649 -25.175 1.00 60.16 115 HIS A O 1
ATOM 929 N N . LEU A 1 116 ? -6.035 -18.627 -26.083 1.00 61.41 116 LEU A N 1
ATOM 930 C CA . LEU A 1 116 ? -6.465 -19.042 -27.424 1.00 61.41 116 LEU A CA 1
ATOM 931 C C . LEU A 1 116 ? -5.497 -20.048 -28.067 1.00 61.41 116 LEU A C 1
ATOM 933 O O . LEU A 1 116 ? -5.937 -20.951 -28.778 1.00 61.41 116 LEU A O 1
ATOM 937 N N . ASN A 1 117 ? -4.192 -19.923 -27.815 1.00 63.94 117 ASN A N 1
ATOM 938 C CA . ASN A 1 117 ? -3.200 -20.885 -28.294 1.00 63.94 117 ASN A CA 1
ATOM 939 C C . ASN A 1 117 ? -3.306 -22.243 -27.579 1.00 63.94 117 ASN A C 1
ATOM 941 O 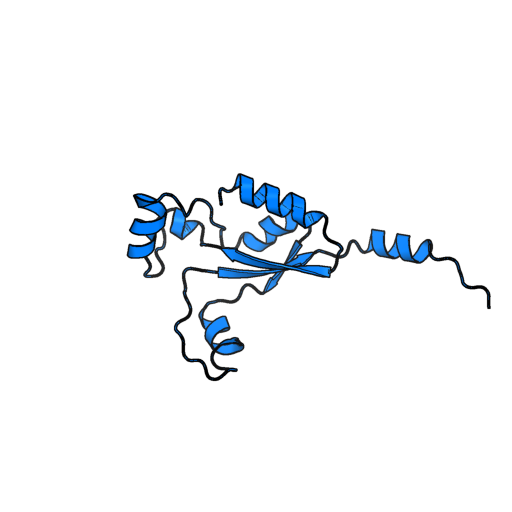O . ASN A 1 117 ? -3.119 -23.267 -28.227 1.00 63.94 117 ASN A O 1
ATOM 945 N N . GLU A 1 118 ? -3.645 -22.269 -26.289 1.00 66.75 118 GLU A N 1
ATOM 946 C CA . GLU A 1 118 ? -3.907 -23.502 -25.529 1.00 66.75 118 GLU A CA 1
ATOM 947 C C . GLU A 1 118 ? -5.180 -24.207 -26.022 1.00 66.75 118 GLU A C 1
ATOM 949 O O . GLU A 1 118 ? -5.159 -25.412 -26.265 1.00 66.75 118 GLU A O 1
ATOM 954 N N . LEU A 1 119 ? -6.260 -23.457 -26.276 1.00 65.75 119 LEU A N 1
ATOM 955 C CA . LEU A 1 119 ? -7.506 -24.003 -26.831 1.00 65.75 119 LEU A CA 1
ATOM 956 C C . LEU A 1 119 ? -7.321 -24.598 -28.236 1.00 65.75 119 LEU A C 1
ATOM 958 O O . LEU A 1 119 ? -7.960 -25.592 -28.569 1.00 65.75 119 LEU A O 1
ATOM 962 N N . ARG A 1 120 ? -6.424 -24.027 -29.051 1.00 69.81 120 ARG A N 1
ATOM 963 C CA . ARG A 1 120 ? -6.063 -24.566 -30.376 1.00 69.81 120 ARG A CA 1
ATOM 964 C C . ARG A 1 120 ? -5.219 -25.842 -30.319 1.00 69.81 120 ARG A C 1
ATOM 966 O O . ARG A 1 120 ? -5.126 -26.525 -31.332 1.00 69.81 120 ARG A O 1
ATOM 973 N N . GLN A 1 121 ? -4.584 -26.140 -29.184 1.00 70.25 121 GLN A N 1
ATOM 974 C CA . GLN A 1 121 ? -3.774 -27.349 -28.992 1.00 70.25 121 GLN A CA 1
ATOM 975 C C . GLN A 1 121 ? -4.545 -28.497 -28.329 1.00 70.25 121 GLN A C 1
ATOM 977 O O . GLN A 1 121 ? -3.991 -29.585 -28.167 1.00 70.25 121 GLN A O 1
ATOM 982 N N . LEU A 1 122 ? -5.813 -28.290 -27.956 1.00 69.81 122 LEU A N 1
ATOM 983 C CA . LEU A 1 122 ? -6.656 -29.377 -27.473 1.00 69.81 122 LEU A CA 1
ATOM 984 C C . LEU A 1 122 ? -6.933 -30.359 -28.622 1.00 69.81 122 LEU A C 1
ATOM 986 O O . LEU A 1 122 ? -7.305 -29.919 -29.713 1.00 69.81 122 LEU A O 1
ATOM 990 N N . PRO A 1 123 ? -6.765 -31.677 -28.407 1.00 67.19 123 PRO A N 1
ATOM 991 C CA . PRO A 1 123 ? -7.130 -32.658 -29.414 1.00 67.19 123 PRO A CA 1
ATOM 992 C C . PRO A 1 123 ? -8.626 -32.530 -29.699 1.00 67.19 123 PRO A C 1
ATOM 994 O O . PRO A 1 123 ? -9.446 -32.531 -28.777 1.00 67.19 123 PRO A O 1
ATOM 997 N N . VAL A 1 124 ? -8.974 -32.399 -30.980 1.00 69.69 124 VAL A N 1
ATOM 998 C CA . VAL A 1 124 ? -10.358 -32.530 -31.431 1.00 69.69 124 VAL A CA 1
ATOM 999 C C . VAL A 1 124 ? -10.796 -33.933 -31.029 1.00 69.69 124 VAL A C 1
ATOM 1001 O O . VAL A 1 124 ? -10.201 -34.916 -31.466 1.00 69.69 124 VAL A O 1
ATOM 1004 N N . LEU A 1 125 ? -11.773 -34.026 -30.128 1.00 56.62 125 LEU A N 1
ATOM 1005 C CA . LEU A 1 125 ? -12.439 -35.292 -29.868 1.00 56.62 125 LEU A CA 1
ATOM 1006 C C . LEU A 1 125 ? -13.224 -35.619 -31.137 1.00 56.62 125 LEU A C 1
ATOM 1008 O O . LEU A 1 125 ? -14.220 -34.955 -31.428 1.00 56.62 125 LEU A O 1
ATOM 1012 N N . ASP A 1 126 ? -12.715 -36.572 -31.916 1.00 55.34 126 ASP A N 1
ATOM 1013 C CA . ASP A 1 126 ? -13.460 -37.123 -33.041 1.00 55.34 126 ASP A CA 1
ATOM 1014 C C . ASP A 1 126 ? -14.775 -37.744 -32.517 1.00 55.34 126 ASP A C 1
ATOM 1016 O O . ASP A 1 126 ? -14.765 -38.351 -31.439 1.00 55.34 126 ASP A O 1
ATOM 1020 N N . PRO A 1 127 ? -15.900 -37.528 -33.226 1.00 62.72 127 PRO A N 1
ATOM 1021 C CA . PRO A 1 127 ? -17.245 -37.902 -32.784 1.00 62.72 127 PRO A CA 1
ATOM 1022 C C . PRO A 1 127 ? -17.494 -39.413 -32.692 1.00 62.72 127 PRO A C 1
ATOM 1024 O O . PRO A 1 127 ? -16.877 -40.184 -33.463 1.00 62.72 127 PRO A O 1
#

Organism: NCBI:txid1538463

Radius of gyration: 19.28 Å; chains: 1; bounding box: 37×53×50 Å

pLDDT: mean 90.86, std 11.36, range [55.34, 98.5]

InterPro domains:
  IPR029063 S-adenosyl-L-methionine-dependent methyltransferase superfamily [G3DSA:3.40.50.150] (1-109)
  IPR029063 S-adenosyl-L-methionine-dependent methyltransferase superfamily [SSF53335] (2-107)

Secondary structure (DSSP, 8-state):
--HHHHHHHHHHHTTSPTT-EEEEEE-BHHHHTTS--TT-HHHIIIIIIIS------B-TTTHHHHHHTTTEEEEE---HHHHIIIIIGGGT--PPPPSS-EEEEEEE---HHHHHHHHTTS-----

Foldseek 3Di:
DAPVVVVVVLLVVLPDDFFDKDKDKFFAPCCLVVNDVQPPVVVCCVQCPPPVNRHDGDHPVCVQVVSVVSQKGWPDWDAQVCCCVPPQVVVVHDDRGRRGMIMTMITRHDPVVVVVVVVVPDDDPDD

Sequence (127 aa):
MTGDAVRATLVFLAKSPPGSDLVFTHLPQDFLDGKAFYGSEALYQQYKVKRGLWRFGLDLIEVPDFLAEYGMRVVEQPTAQEISTRYMASVGRNLPVSELEWSVYAERIRDTQRHLNELRQLPVLDP